Protein AF-A0A1R0L7Q3-F1 (afdb_monomer_lite)

Sequence (176 aa):
MPAVWLEQTRPGGQILTTIGGWLNASELVRLTVHDDGTASGPVLGGHVSFMLARPHQAPPLGLLPDLSRGTEREAIIDADVLDDWPTRFVAQFAVPSARRLKLRHDQHHEDLLIDVDSGSFAALHEEDGHWIVRQDGPDLLWDAVEEHLGRWHTAGTPAVEQATIHATPEGQSIHW

Secondary structure (DSSP, 8-state):
--HHHHHTS-TT-EEEEEEE-TT--EEEEEEEE-TTS-EEEEEEES----PPPGGGPPPP--SPP-TT-SEEEE-SS-GGGGGSHHHHHHHTTTSTTEEEEEEEETTEEEEEEEETTT--EEEEEEETTEEEEEEESSS-HHHHHHHHHHHHHHTT---GGG-EEEE-SS-EEEE-

Radius of gyration: 17.12 Å; chains: 1; bounding box: 44×27×47 Å

pLDDT: mean 93.49, std 5.95, range [68.44, 98.69]

Structure (mmCIF, N/CA/C/O backbone):
data_AF-A0A1R0L7Q3-F1
#
_entry.id   AF-A0A1R0L7Q3-F1
#
loop_
_atom_site.group_PDB
_atom_site.id
_atom_site.type_symbol
_atom_site.label_atom_id
_atom_site.label_alt_id
_atom_site.label_comp_id
_atom_site.label_asym_id
_atom_site.label_entity_id
_atom_site.label_seq_id
_atom_site.pdbx_PDB_ins_code
_atom_site.Cartn_x
_atom_site.Cartn_y
_atom_site.Cartn_z
_atom_site.occupancy
_atom_site.B_iso_or_equiv
_atom_site.auth_seq_id
_atom_site.auth_comp_id
_atom_site.auth_asym_id
_atom_site.auth_atom_id
_atom_site.pdbx_PDB_model_num
ATOM 1 N N . MET A 1 1 ? -10.373 1.884 4.359 1.00 85.38 1 MET A N 1
ATOM 2 C CA . MET A 1 1 ? -11.605 1.621 5.149 1.00 85.38 1 MET A CA 1
ATOM 3 C C . MET A 1 1 ? -12.645 2.688 4.812 1.00 85.38 1 MET A C 1
ATOM 5 O O . MET A 1 1 ? -12.226 3.815 4.585 1.00 85.38 1 MET A O 1
ATOM 9 N N . PRO A 1 2 ? -13.957 2.384 4.758 1.00 88.06 2 PRO A N 1
ATOM 10 C CA . PRO A 1 2 ? -14.986 3.393 4.489 1.00 88.06 2 PRO A CA 1
ATOM 11 C C . PRO A 1 2 ? -15.064 4.454 5.589 1.00 88.06 2 PRO A C 1
ATOM 13 O O . PRO A 1 2 ? -15.177 4.097 6.762 1.00 88.06 2 PRO A O 1
ATOM 16 N N . ALA A 1 3 ? -15.115 5.736 5.216 1.00 91.69 3 ALA A N 1
ATOM 17 C CA . ALA A 1 3 ? -15.314 6.839 6.162 1.00 91.69 3 ALA A CA 1
ATOM 18 C C . ALA A 1 3 ? -16.607 6.678 6.985 1.00 91.69 3 ALA A C 1
ATOM 20 O O . ALA A 1 3 ? -16.620 6.920 8.188 1.00 91.69 3 ALA A O 1
ATOM 21 N N . VAL A 1 4 ? -17.667 6.135 6.374 1.00 94.00 4 VAL A N 1
ATOM 22 C CA . VAL A 1 4 ? -18.952 5.873 7.046 1.00 94.00 4 VAL A CA 1
ATOM 23 C C . VAL A 1 4 ? -18.841 4.939 8.255 1.00 94.00 4 VAL A C 1
ATOM 25 O O . VAL A 1 4 ? -19.693 4.991 9.136 1.00 94.00 4 VAL A O 1
ATOM 28 N N . TRP A 1 5 ? -17.813 4.085 8.339 1.00 94.75 5 TRP A N 1
ATOM 29 C CA . TRP A 1 5 ? -17.605 3.258 9.533 1.00 94.75 5 TRP A CA 1
ATOM 30 C C . TRP A 1 5 ? -17.132 4.089 10.727 1.00 94.75 5 TRP A C 1
ATOM 32 O O . TRP A 1 5 ? -17.509 3.771 11.854 1.00 94.75 5 TRP A O 1
ATOM 42 N N . LEU A 1 6 ? -16.356 5.154 10.487 1.00 96.38 6 LEU A N 1
ATOM 43 C CA . LEU A 1 6 ? -15.959 6.116 11.518 1.00 96.38 6 LEU A CA 1
ATOM 44 C C . LEU A 1 6 ? -17.190 6.886 12.007 1.00 96.38 6 LEU A C 1
ATOM 46 O O . LEU A 1 6 ? -17.462 6.909 13.200 1.00 96.38 6 LEU A O 1
ATOM 50 N N . GLU A 1 7 ? -17.999 7.412 11.084 1.00 95.12 7 GLU A N 1
ATOM 51 C CA . GLU A 1 7 ? -19.215 8.182 11.399 1.00 95.12 7 GLU A CA 1
ATOM 52 C C . GLU A 1 7 ? -20.271 7.372 12.170 1.00 95.12 7 GLU A C 1
ATOM 54 O O . GLU A 1 7 ? -20.989 7.903 13.018 1.00 95.12 7 GLU A O 1
ATOM 59 N N . GLN A 1 8 ? -20.394 6.078 11.866 1.00 96.56 8 GLN A N 1
ATOM 60 C CA . GLN A 1 8 ? -21.395 5.194 12.472 1.00 96.56 8 GLN A CA 1
ATOM 61 C C . GLN A 1 8 ? -20.930 4.549 13.782 1.00 96.56 8 GLN A C 1
ATOM 63 O O . GLN A 1 8 ? -21.722 3.876 14.450 1.00 96.56 8 GLN A O 1
ATOM 68 N N . THR A 1 9 ? -19.672 4.750 14.172 1.00 98.00 9 THR A N 1
ATOM 69 C CA . THR A 1 9 ? -19.101 4.183 15.393 1.00 98.00 9 THR A CA 1
ATOM 70 C C . THR A 1 9 ? -18.912 5.288 16.422 1.00 98.00 9 THR A C 1
ATOM 72 O O . THR A 1 9 ? -18.328 6.328 16.151 1.00 98.00 9 THR A O 1
ATOM 75 N N . ARG A 1 10 ? -19.413 5.073 17.641 1.00 97.81 10 ARG A N 1
ATOM 76 C CA . ARG A 1 10 ? -19.216 6.038 18.732 1.00 97.81 10 ARG A CA 1
ATOM 77 C C . ARG A 1 10 ? -17.727 6.135 19.091 1.00 97.81 10 ARG A C 1
ATOM 79 O O . ARG A 1 10 ? -17.057 5.099 19.043 1.00 97.81 10 ARG A O 1
ATOM 86 N N . PRO A 1 11 ? -17.240 7.298 19.555 1.00 98.19 11 PRO A N 1
ATOM 87 C CA . PRO A 1 11 ? -15.913 7.397 20.152 1.00 98.19 11 PRO A CA 1
ATOM 88 C C . PRO A 1 11 ? -15.690 6.343 21.249 1.00 98.19 11 PRO A C 1
ATOM 90 O O . PRO A 1 11 ? -16.609 5.995 21.999 1.00 98.19 11 PRO A O 1
ATOM 93 N N . GLY A 1 12 ? -14.486 5.775 21.290 1.00 98.19 12 GLY A N 1
ATOM 94 C CA . GLY A 1 12 ? -14.117 4.605 22.094 1.00 98.19 12 GLY A CA 1
ATOM 95 C C . GLY A 1 12 ? -14.594 3.258 21.529 1.00 98.19 12 GLY A C 1
ATOM 96 O O . GLY A 1 12 ? -14.205 2.205 22.039 1.00 98.19 12 GLY A O 1
ATOM 97 N N . GLY A 1 13 ? -15.424 3.259 20.482 1.00 98.25 13 GLY A N 1
ATOM 98 C CA . GLY A 1 13 ? -15.848 2.057 19.771 1.00 98.25 13 GLY A CA 1
ATOM 99 C C . GLY A 1 13 ? -14.704 1.416 18.985 1.00 98.25 13 GLY A C 1
ATOM 100 O O . GLY A 1 13 ? -13.741 2.080 18.604 1.00 98.25 13 GLY A O 1
ATOM 101 N N . GLN A 1 14 ? -14.813 0.109 18.743 1.00 98.19 14 GLN A N 1
ATOM 102 C CA . GLN A 1 14 ? -13.785 -0.669 18.055 1.00 98.19 14 GLN A CA 1
ATOM 103 C C . GLN A 1 14 ? -14.246 -1.120 16.672 1.00 98.19 14 GLN A C 1
ATOM 105 O O . GLN A 1 14 ? -15.360 -1.617 16.513 1.00 98.19 14 GLN A O 1
ATOM 110 N N . ILE A 1 15 ? -13.345 -1.020 15.698 1.00 97.50 15 ILE A N 1
ATOM 111 C CA . ILE A 1 15 ? -13.505 -1.565 14.351 1.00 97.50 15 ILE A CA 1
ATOM 112 C C . ILE A 1 15 ? -12.432 -2.636 14.154 1.00 97.50 15 ILE A C 1
ATOM 114 O O . ILE A 1 15 ? -11.238 -2.343 14.194 1.00 97.50 15 ILE A O 1
ATOM 118 N N . LEU A 1 16 ? -12.856 -3.882 13.942 1.00 95.62 16 LEU A N 1
ATOM 119 C CA . LEU A 1 16 ? -11.982 -4.995 13.574 1.00 95.62 16 LEU A CA 1
ATOM 120 C C . LEU A 1 16 ? -12.187 -5.300 12.090 1.00 95.62 16 LEU A C 1
ATOM 122 O O . LEU A 1 16 ? -13.277 -5.701 11.686 1.00 95.62 16 LEU A O 1
ATOM 126 N N . THR A 1 17 ? -11.156 -5.092 11.279 1.00 93.56 17 THR A N 1
ATOM 127 C CA . THR A 1 17 ? -11.233 -5.263 9.822 1.00 93.56 17 THR A CA 1
ATOM 128 C C . THR A 1 17 ? -9.877 -5.623 9.245 1.00 93.56 17 THR A C 1
ATOM 130 O O . THR A 1 17 ? -8.853 -5.402 9.881 1.00 93.56 17 THR A O 1
ATOM 133 N N . THR A 1 18 ? -9.846 -6.136 8.020 1.00 91.94 18 THR A N 1
ATOM 134 C CA . THR A 1 18 ? -8.620 -6.148 7.223 1.00 91.94 18 THR A CA 1
ATOM 135 C C . THR A 1 18 ? -8.399 -4.789 6.568 1.00 91.94 18 THR A C 1
ATOM 137 O O . THR A 1 18 ? -9.354 -4.181 6.070 1.00 91.94 18 THR A O 1
ATOM 140 N N . ILE A 1 19 ? -7.149 -4.336 6.525 1.00 90.94 19 ILE A N 1
ATOM 141 C CA . ILE A 1 19 ? -6.699 -3.236 5.666 1.00 90.94 19 ILE A CA 1
ATOM 142 C C . ILE A 1 19 ? -5.776 -3.816 4.606 1.00 90.94 19 ILE A C 1
ATOM 144 O O . ILE A 1 19 ? -4.955 -4.677 4.899 1.00 90.94 19 ILE A O 1
ATOM 148 N N . GLY A 1 20 ? -5.947 -3.355 3.374 1.00 89.44 20 GLY A N 1
ATOM 149 C CA . GLY A 1 20 ? -5.181 -3.769 2.211 1.00 89.44 20 GLY A CA 1
ATOM 150 C C . GLY A 1 20 ? -5.311 -2.731 1.101 1.00 89.44 20 GLY A C 1
ATOM 151 O O . GLY A 1 20 ? -6.242 -1.922 1.125 1.00 89.44 20 GLY A O 1
ATOM 152 N N . GLY A 1 21 ? -4.397 -2.775 0.139 1.00 89.12 21 GLY A N 1
ATOM 153 C CA . GLY A 1 21 ? -4.443 -1.998 -1.096 1.00 89.12 21 GLY A CA 1
ATOM 154 C C . GLY A 1 21 ? -4.531 -2.906 -2.319 1.00 89.12 21 GLY A C 1
ATOM 155 O O . GLY A 1 21 ? -4.626 -4.134 -2.213 1.00 89.12 21 GLY A O 1
ATOM 156 N N . TRP A 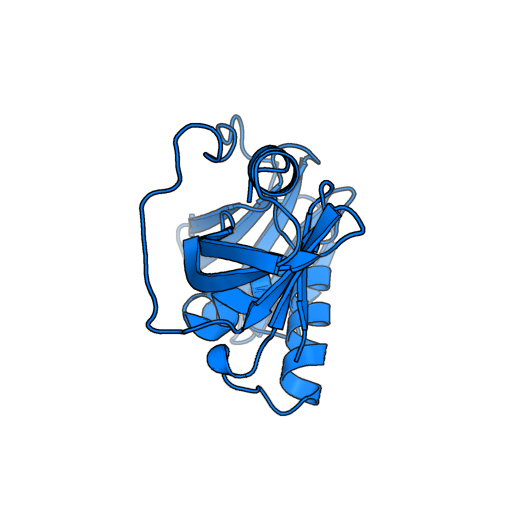1 22 ? -4.466 -2.317 -3.511 1.00 93.62 22 TRP A N 1
ATOM 157 C CA . TRP A 1 22 ? -4.554 -3.078 -4.762 1.00 93.62 22 TRP A CA 1
ATOM 158 C C . TRP A 1 22 ? -3.241 -3.758 -5.184 1.00 93.62 22 TRP A C 1
ATOM 160 O O . TRP A 1 22 ? -3.203 -4.440 -6.211 1.00 93.62 22 TRP A O 1
ATOM 170 N N . LEU A 1 23 ? -2.202 -3.679 -4.342 1.00 94.44 23 LEU A N 1
ATOM 171 C CA . LEU A 1 23 ? -1.060 -4.597 -4.385 1.00 94.44 23 LEU A CA 1
ATOM 172 C C . LEU A 1 23 ? -1.405 -5.986 -3.804 1.00 94.44 23 LEU A C 1
ATOM 174 O O . LEU A 1 23 ? -0.635 -6.926 -3.969 1.00 94.44 23 LEU A O 1
ATOM 178 N N . ASN A 1 24 ? -2.581 -6.160 -3.187 1.00 90.75 24 ASN A N 1
ATOM 179 C CA . ASN A 1 24 ? -3.078 -7.433 -2.644 1.00 90.75 24 ASN A CA 1
ATOM 180 C C . ASN A 1 24 ? -2.223 -8.007 -1.498 1.00 90.75 24 ASN A C 1
ATOM 182 O O . ASN A 1 24 ? -2.012 -9.219 -1.403 1.00 90.75 24 ASN A O 1
ATOM 186 N N . ALA A 1 25 ? -1.735 -7.139 -0.613 1.00 92.38 25 ALA A N 1
ATOM 187 C CA . ALA A 1 25 ? -1.305 -7.525 0.726 1.00 92.38 25 ALA A CA 1
ATOM 188 C C . ALA A 1 25 ? -2.273 -6.927 1.751 1.00 92.38 25 ALA A C 1
ATOM 190 O O . ALA A 1 25 ? -2.703 -5.778 1.633 1.00 92.38 25 ALA A O 1
ATOM 191 N N . SER A 1 26 ? -2.654 -7.711 2.752 1.00 92.94 26 SER A N 1
ATOM 192 C CA . SER A 1 26 ? -3.570 -7.240 3.785 1.00 92.94 26 SER A CA 1
ATOM 193 C C . SER A 1 26 ? -3.238 -7.816 5.143 1.00 92.94 26 SER A C 1
ATOM 195 O O . SER A 1 26 ? -2.771 -8.947 5.252 1.00 92.94 26 SER A O 1
ATOM 197 N N . GLU A 1 27 ? -3.546 -7.039 6.172 1.00 94.50 27 GLU A N 1
ATOM 198 C CA . GLU A 1 27 ? -3.410 -7.449 7.563 1.00 94.50 27 GLU A CA 1
ATOM 199 C C . GLU A 1 27 ? -4.682 -7.121 8.343 1.00 94.50 27 GLU A C 1
ATOM 201 O O . GLU A 1 27 ? -5.434 -6.197 8.003 1.00 94.50 27 GLU A O 1
ATOM 206 N N . LEU A 1 28 ? -4.934 -7.895 9.400 1.00 95.25 28 LEU A N 1
ATOM 207 C CA . LEU A 1 28 ? -6.025 -7.639 10.332 1.00 95.25 28 LEU A CA 1
ATOM 208 C C . LEU A 1 28 ? -5.637 -6.490 11.267 1.00 95.25 28 LEU A C 1
ATOM 210 O O . LEU A 1 28 ? -4.545 -6.482 11.826 1.00 95.25 28 LEU A O 1
ATOM 214 N N . VAL A 1 29 ? -6.538 -5.535 11.476 1.00 95.88 29 VAL A N 1
ATOM 215 C CA . VAL A 1 29 ? -6.316 -4.371 12.341 1.00 95.88 29 VAL A CA 1
ATOM 216 C C . VAL A 1 29 ? -7.474 -4.200 13.308 1.00 95.88 29 VAL A C 1
ATOM 218 O O . VAL A 1 29 ? -8.630 -4.466 12.967 1.00 95.88 29 VAL A O 1
ATOM 221 N N . ARG A 1 30 ? -7.173 -3.707 14.510 1.00 97.12 30 ARG A N 1
ATOM 222 C CA . ARG A 1 30 ? -8.188 -3.290 15.483 1.00 97.12 30 ARG A CA 1
ATOM 223 C C . ARG A 1 30 ? -8.031 -1.808 15.763 1.00 97.12 30 ARG A C 1
ATOM 225 O O . ARG A 1 30 ? -7.126 -1.417 16.492 1.00 97.12 30 ARG A O 1
ATOM 232 N N . LEU A 1 31 ? -8.938 -1.010 15.220 1.00 98.19 31 LEU A N 1
ATOM 233 C CA . LEU A 1 31 ? -8.939 0.439 15.371 1.00 98.19 31 LEU A CA 1
ATOM 234 C C . LEU A 1 31 ? -9.892 0.852 16.490 1.00 98.19 31 LEU A C 1
ATOM 236 O O . LEU A 1 31 ? -10.972 0.278 16.627 1.00 98.19 31 LEU A O 1
ATOM 240 N N . THR A 1 32 ? -9.497 1.853 17.267 1.00 98.62 32 THR A N 1
ATOM 241 C CA . THR A 1 32 ? -10.368 2.546 18.222 1.00 98.62 32 THR A CA 1
ATOM 242 C C . THR A 1 32 ? -10.737 3.895 17.630 1.00 98.62 32 THR A C 1
ATOM 244 O O . THR A 1 32 ? -9.845 4.618 17.192 1.00 98.62 32 THR A O 1
ATOM 247 N N . VAL A 1 33 ? -12.031 4.206 17.585 1.00 98.62 33 VAL A N 1
ATOM 248 C CA . VAL A 1 33 ? -12.541 5.479 17.060 1.00 98.62 33 VAL A CA 1
ATOM 249 C C . VAL A 1 33 ? -12.361 6.576 18.102 1.00 98.62 33 VAL A C 1
ATOM 251 O O . VAL A 1 33 ? -12.686 6.378 19.274 1.00 98.62 33 VAL A O 1
ATOM 254 N N . HIS A 1 34 ? -11.848 7.721 17.672 1.00 98.06 34 HIS A N 1
ATOM 255 C CA . HIS A 1 34 ? -11.549 8.883 18.503 1.00 98.06 34 HIS A CA 1
ATOM 256 C C . HIS A 1 34 ? -12.664 9.930 18.411 1.00 98.06 34 HIS A C 1
ATOM 258 O O . HIS A 1 34 ? -13.510 9.891 17.517 1.00 98.06 34 HIS A O 1
ATOM 264 N N . ASP A 1 35 ? -12.677 10.881 19.347 1.00 97.44 35 ASP A N 1
ATOM 265 C CA . ASP A 1 35 ? -13.687 11.950 19.400 1.00 97.44 35 ASP A CA 1
ATOM 266 C C . ASP A 1 35 ? -13.618 12.923 18.208 1.00 97.44 35 ASP A C 1
ATOM 268 O O . ASP A 1 35 ? -14.591 13.619 17.920 1.00 97.44 35 ASP A O 1
ATOM 272 N N . ASP A 1 36 ? -12.484 12.975 17.505 1.00 96.12 36 ASP A N 1
ATOM 273 C CA . ASP A 1 36 ? -12.243 13.845 16.347 1.00 96.12 36 ASP A CA 1
ATOM 274 C C . ASP A 1 36 ? -12.678 13.226 15.005 1.00 96.12 36 ASP A C 1
ATOM 276 O O . ASP A 1 36 ? -12.465 13.821 13.949 1.00 96.12 36 ASP A O 1
ATOM 280 N N . GLY A 1 37 ? -13.302 12.044 15.035 1.00 95.00 37 GLY A N 1
ATOM 281 C CA . GLY A 1 37 ? -13.751 11.333 13.838 1.00 95.00 37 GLY A CA 1
ATOM 282 C C . GLY A 1 37 ? -12.655 10.529 13.134 1.00 95.00 37 GLY A C 1
ATOM 283 O O . GLY A 1 37 ? -12.902 10.004 12.049 1.00 95.00 37 GLY A O 1
ATOM 284 N N . THR A 1 38 ? -11.468 10.398 13.731 1.00 97.81 38 THR A N 1
ATOM 285 C CA . THR A 1 38 ? -10.409 9.493 13.262 1.00 97.81 38 THR A CA 1
ATOM 286 C C . THR A 1 38 ? -10.452 8.157 14.005 1.00 97.81 38 THR A C 1
ATOM 288 O O . THR A 1 38 ? -11.231 7.956 14.939 1.00 97.81 38 THR A O 1
ATOM 291 N N . ALA A 1 39 ? -9.624 7.200 13.595 1.00 98.31 39 ALA A N 1
ATOM 292 C CA . ALA A 1 39 ? -9.393 5.986 14.364 1.00 98.31 39 ALA A CA 1
ATOM 293 C C . ALA A 1 39 ? -7.940 5.540 14.266 1.00 98.31 39 ALA A C 1
ATOM 295 O O . ALA A 1 39 ? -7.298 5.702 13.230 1.00 98.31 39 ALA A O 1
ATOM 296 N N . SER A 1 40 ? -7.424 4.911 15.316 1.00 98.31 40 SER A N 1
ATOM 297 C CA . SER A 1 40 ? -6.101 4.292 15.255 1.00 98.31 40 SER A CA 1
ATOM 298 C C . SER A 1 40 ? -6.000 3.022 16.081 1.00 98.31 40 SER A C 1
ATOM 300 O O . SER A 1 40 ? -6.816 2.760 16.970 1.00 98.31 40 SER A O 1
ATOM 302 N N . GLY A 1 41 ? -5.013 2.195 15.761 1.00 98.00 41 GLY A N 1
ATOM 303 C CA . GLY A 1 41 ? -4.737 0.992 16.528 1.00 98.00 41 GLY A CA 1
ATOM 304 C C . GLY A 1 41 ? -3.745 0.051 15.857 1.00 98.00 41 GLY A C 1
ATOM 305 O O . GLY A 1 41 ? -3.277 0.320 14.749 1.00 98.00 41 GLY A O 1
ATOM 306 N N . PRO A 1 42 ? -3.397 -1.045 16.545 1.00 97.06 42 PRO A N 1
ATOM 307 C CA . PRO A 1 42 ? -2.343 -1.937 16.101 1.00 97.06 42 PRO A CA 1
ATOM 308 C C . PRO A 1 42 ? -2.777 -2.791 14.912 1.00 97.06 42 PRO A C 1
ATOM 310 O O . PRO A 1 42 ? -3.946 -3.191 14.783 1.00 97.06 42 PRO A O 1
ATOM 313 N N . VAL A 1 43 ? -1.786 -3.144 14.103 1.00 96.50 43 VAL A N 1
ATOM 314 C CA . VAL A 1 43 ? -1.851 -4.305 13.220 1.00 96.50 43 VAL A CA 1
ATOM 315 C C . VAL A 1 43 ? -1.760 -5.567 14.083 1.00 96.50 43 VAL A C 1
ATOM 317 O O . VAL A 1 43 ? -0.917 -5.678 14.967 1.00 96.50 43 VAL A O 1
ATOM 320 N N . LEU A 1 44 ? -2.666 -6.515 13.864 1.00 94.75 44 LEU A N 1
ATOM 321 C CA . LEU A 1 44 ? -2.725 -7.776 14.610 1.00 94.75 44 LEU A CA 1
ATOM 322 C C . LEU A 1 44 ? -1.930 -8.904 13.935 1.00 94.75 44 LEU A C 1
ATOM 324 O O . LEU A 1 44 ? -1.716 -9.940 14.561 1.00 94.75 44 LEU A O 1
ATOM 328 N N . GLY A 1 45 ? -1.519 -8.701 12.682 1.00 85.12 45 GLY A N 1
ATOM 329 C CA . GLY A 1 45 ? -0.753 -9.655 11.887 1.00 85.12 45 GLY A CA 1
ATOM 330 C C . GLY A 1 45 ? -1.574 -10.845 11.392 1.00 85.12 45 GLY A C 1
ATOM 331 O O . GLY A 1 45 ? -2.812 -10.835 11.375 1.00 85.12 45 GLY A O 1
ATOM 332 N N . GLY A 1 46 ? -0.850 -11.901 11.018 1.00 79.19 46 GLY A N 1
ATOM 333 C CA . GLY A 1 46 ? -1.411 -13.181 10.589 1.00 79.19 46 GLY A CA 1
ATOM 334 C C . GLY A 1 46 ? -1.583 -13.344 9.079 1.00 79.19 46 GLY A C 1
ATOM 335 O O . GLY A 1 46 ? -2.147 -14.359 8.669 1.00 79.19 46 GLY A O 1
ATOM 336 N N . HIS A 1 47 ? -1.123 -12.384 8.264 1.00 81.19 47 HIS A N 1
ATOM 337 C CA . HIS A 1 47 ? -1.201 -12.433 6.796 1.00 81.19 47 HIS A CA 1
ATOM 338 C C . HIS A 1 47 ? -2.625 -12.713 6.311 1.00 81.19 47 HIS A C 1
ATOM 340 O O . HIS A 1 47 ? -2.886 -13.514 5.408 1.00 81.19 47 HIS A O 1
ATOM 346 N N . VAL A 1 48 ? -3.579 -12.090 7.002 1.00 78.75 48 VAL A N 1
ATOM 347 C CA . VAL A 1 48 ? -4.995 -12.379 6.830 1.00 78.75 48 VAL A CA 1
ATOM 348 C C . VAL A 1 48 ? -5.457 -11.764 5.517 1.00 78.75 48 VAL A C 1
ATOM 350 O O . VAL A 1 48 ? -5.589 -10.546 5.386 1.00 78.75 48 VAL A O 1
ATOM 353 N N . SER A 1 49 ? -5.747 -12.628 4.547 1.00 71.19 49 SER A N 1
ATOM 354 C CA . SER A 1 49 ? -6.319 -12.240 3.263 1.00 71.19 49 SER A CA 1
ATOM 355 C C . SER A 1 49 ? -7.826 -12.469 3.247 1.00 71.19 49 SER A C 1
ATOM 357 O O . SER A 1 49 ? -8.304 -13.582 3.465 1.00 71.19 49 SER A O 1
ATOM 359 N N . PHE A 1 50 ? -8.578 -11.411 2.952 1.00 75.50 50 PHE A N 1
ATOM 360 C CA . PHE A 1 50 ? -9.988 -11.493 2.583 1.00 75.50 50 PHE A CA 1
ATOM 361 C C . PHE A 1 50 ? -10.188 -10.855 1.213 1.00 75.50 50 PHE A C 1
ATOM 363 O O . PHE A 1 50 ? -9.488 -9.917 0.836 1.00 75.50 50 PHE A O 1
ATOM 370 N N . MET A 1 51 ? -11.179 -11.349 0.470 1.00 81.88 51 MET A N 1
ATOM 371 C CA . MET A 1 51 ? -11.591 -10.703 -0.773 1.00 81.88 51 MET A CA 1
ATOM 372 C C . MET A 1 51 ? -11.989 -9.251 -0.496 1.00 81.88 51 MET A C 1
ATOM 374 O O . MET A 1 51 ? -12.762 -8.988 0.430 1.00 81.88 51 MET A O 1
ATOM 378 N N . LEU A 1 52 ? -11.510 -8.319 -1.326 1.00 82.81 52 LEU A N 1
ATOM 379 C CA . LEU A 1 52 ? -11.939 -6.926 -1.252 1.00 82.81 52 LEU A CA 1
ATOM 380 C C . LEU A 1 52 ? -13.463 -6.845 -1.388 1.00 82.81 52 LEU A C 1
ATOM 382 O O . LEU A 1 52 ? -14.065 -7.465 -2.272 1.00 82.81 52 LEU A O 1
ATOM 386 N N . ALA A 1 53 ? -14.092 -6.058 -0.515 1.00 81.62 53 ALA A N 1
ATOM 387 C CA . ALA A 1 53 ? -15.507 -5.749 -0.643 1.00 81.62 53 ALA A CA 1
ATOM 388 C C . ALA A 1 53 ? -15.768 -5.123 -2.022 1.00 81.62 53 ALA A C 1
ATOM 390 O O . ALA A 1 53 ? -14.966 -4.325 -2.499 1.00 81.62 53 ALA A O 1
ATOM 391 N N . ARG A 1 54 ? -16.903 -5.455 -2.652 1.00 85.00 54 ARG A N 1
ATOM 392 C CA . ARG A 1 54 ? -17.257 -4.958 -3.998 1.00 85.00 54 ARG A CA 1
ATOM 393 C C . ARG A 1 54 ? -17.074 -3.439 -4.173 1.00 85.00 54 ARG A C 1
ATOM 395 O O . ARG A 1 54 ? -16.501 -3.061 -5.186 1.00 85.00 54 ARG A O 1
ATOM 402 N N . PRO A 1 55 ? -17.470 -2.575 -3.214 1.00 85.12 55 PRO A N 1
ATOM 403 C CA . PRO A 1 55 ? -17.262 -1.132 -3.346 1.00 85.12 55 PRO A CA 1
ATOM 404 C C . PRO A 1 55 ? -15.791 -0.683 -3.310 1.00 85.12 55 PRO A C 1
ATOM 406 O O . PRO A 1 55 ? -15.519 0.469 -3.608 1.00 85.12 55 PRO A O 1
ATOM 409 N N . HIS A 1 56 ? -14.855 -1.546 -2.898 1.00 84.44 56 HIS A N 1
ATOM 410 C CA . HIS A 1 56 ? -13.423 -1.235 -2.761 1.00 84.44 56 HIS A CA 1
ATOM 411 C C . HIS A 1 56 ? -12.578 -1.909 -3.852 1.00 84.44 56 HIS A C 1
ATOM 413 O O . HIS A 1 56 ? -11.347 -1.936 -3.762 1.00 84.44 56 HIS A O 1
ATOM 419 N N . GLN A 1 57 ? -13.226 -2.525 -4.844 1.00 88.00 57 GLN A N 1
ATOM 420 C CA . GLN A 1 57 ? -12.522 -3.084 -5.987 1.00 88.00 57 GLN A CA 1
ATOM 421 C C . GLN A 1 57 ? -11.867 -1.964 -6.788 1.00 88.00 57 GLN A C 1
ATOM 423 O O . GLN A 1 57 ? -12.453 -0.900 -6.975 1.00 88.00 57 GLN A O 1
ATOM 428 N N . ALA A 1 58 ? -10.660 -2.240 -7.271 1.00 89.44 58 ALA A N 1
ATOM 429 C CA . ALA A 1 58 ? -9.959 -1.333 -8.158 1.00 89.44 58 ALA A CA 1
ATOM 430 C C . ALA A 1 58 ? -10.772 -1.072 -9.434 1.00 89.44 58 ALA A C 1
ATOM 432 O O . ALA A 1 58 ? -11.450 -1.994 -9.916 1.00 89.44 58 ALA A O 1
ATOM 433 N N . PRO A 1 59 ? -10.669 0.131 -10.025 1.00 89.81 59 PRO A N 1
ATOM 434 C CA . PRO A 1 59 ? -11.248 0.383 -11.331 1.00 89.81 59 PRO A CA 1
ATOM 435 C C . PRO A 1 59 ? -10.687 -0.611 -12.372 1.00 89.81 59 PRO A C 1
ATOM 437 O O . PRO A 1 59 ? -9.568 -1.136 -12.227 1.00 89.81 59 PRO A O 1
ATOM 440 N N . PRO A 1 60 ? -11.459 -0.929 -13.428 1.00 90.38 60 PRO A N 1
ATOM 441 C CA . PRO A 1 60 ? -10.950 -1.700 -14.557 1.00 90.38 60 PRO A CA 1
ATOM 442 C C . PRO A 1 60 ? -9.707 -1.024 -15.152 1.00 90.38 60 PRO A C 1
ATOM 444 O O . PRO A 1 60 ? -9.704 0.186 -15.323 1.00 90.38 60 PRO A O 1
ATOM 447 N N . LEU A 1 61 ? -8.682 -1.803 -15.516 1.00 88.50 61 LEU A N 1
ATOM 448 C CA . LEU A 1 61 ? -7.412 -1.270 -16.044 1.00 88.50 61 LEU A CA 1
ATOM 449 C C . LEU A 1 61 ? -7.564 -0.466 -17.343 1.00 88.50 61 LEU A C 1
ATOM 451 O O . LEU A 1 61 ? -6.714 0.358 -17.647 1.00 88.50 61 LEU A O 1
ATOM 455 N N . GLY A 1 62 ? -8.614 -0.724 -18.128 1.00 87.38 62 GLY A N 1
ATOM 456 C CA . GLY A 1 62 ? -8.776 -0.104 -19.440 1.00 87.38 62 GLY A CA 1
ATOM 457 C C . GLY A 1 62 ? -7.647 -0.485 -20.405 1.00 87.38 62 GLY A C 1
ATOM 458 O O . GLY A 1 62 ? -7.249 -1.650 -20.474 1.00 87.38 62 GLY A O 1
ATOM 459 N N . LEU A 1 63 ? -7.173 0.496 -21.177 1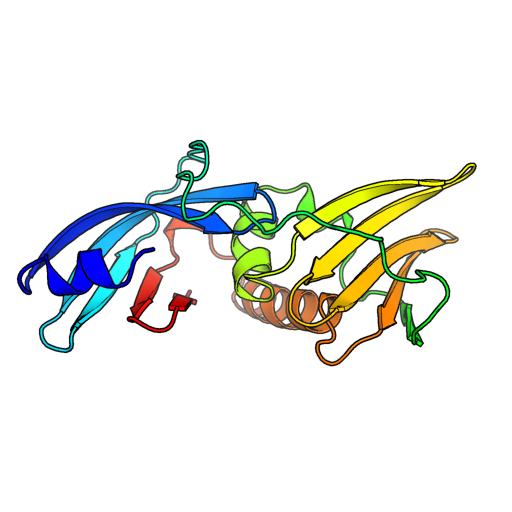.00 86.88 63 LEU A N 1
ATOM 460 C CA . LEU A 1 63 ? -5.998 0.360 -22.036 1.00 86.88 63 LEU A CA 1
ATOM 461 C C . LEU A 1 63 ? -4.744 0.636 -21.201 1.00 86.88 63 LEU A C 1
ATOM 463 O O . LEU A 1 63 ? -4.678 1.663 -20.530 1.00 86.88 63 LEU A O 1
ATOM 467 N N . LEU A 1 64 ? -3.758 -0.260 -21.263 1.00 86.69 64 LEU A N 1
ATOM 468 C CA . LEU A 1 64 ? -2.474 -0.032 -20.603 1.00 86.69 64 LEU A CA 1
ATOM 469 C C . LEU A 1 64 ? -1.775 1.201 -21.205 1.00 86.69 64 LEU A C 1
ATOM 471 O O . LEU A 1 64 ? -1.885 1.416 -22.418 1.00 86.69 64 LEU A O 1
ATOM 475 N N . PRO A 1 65 ? -1.058 1.998 -20.391 1.00 86.62 65 PRO A N 1
ATOM 476 C CA . PRO A 1 65 ? -0.251 3.093 -20.910 1.00 86.62 65 PRO A CA 1
ATOM 477 C C . PRO A 1 65 ? 0.852 2.563 -21.836 1.00 86.62 65 PRO A C 1
ATOM 479 O O . PRO A 1 65 ? 1.201 1.382 -21.816 1.00 86.62 65 PRO A O 1
ATOM 482 N N . ASP A 1 66 ? 1.406 3.448 -22.662 1.00 90.19 66 ASP A N 1
ATOM 483 C CA . ASP A 1 66 ? 2.581 3.130 -23.470 1.00 90.19 66 ASP A CA 1
ATOM 484 C C . ASP A 1 66 ? 3.811 3.010 -22.560 1.00 90.19 66 ASP A C 1
ATOM 486 O O . ASP A 1 66 ? 4.434 4.009 -22.198 1.00 90.19 66 ASP A O 1
ATOM 490 N N . LEU A 1 67 ? 4.144 1.769 -22.198 1.00 89.88 67 LEU A N 1
ATOM 491 C CA . LEU A 1 67 ? 5.232 1.426 -21.278 1.00 89.88 67 LEU A CA 1
ATOM 492 C C . LEU A 1 67 ? 6.630 1.750 -21.828 1.00 89.88 67 LEU A C 1
ATOM 494 O O . LEU A 1 67 ? 7.610 1.609 -21.104 1.00 89.88 67 LEU A O 1
ATOM 498 N N . SER A 1 68 ? 6.746 2.181 -23.090 1.00 89.19 68 SER A N 1
ATOM 499 C CA . SER A 1 68 ? 8.011 2.673 -23.652 1.00 89.19 68 SER A CA 1
ATOM 500 C C . SER A 1 68 ? 8.305 4.133 -23.289 1.00 89.19 68 SER A C 1
ATOM 502 O O . SER A 1 68 ? 9.426 4.607 -23.476 1.00 89.19 68 SER A O 1
ATOM 504 N N . ARG A 1 69 ? 7.309 4.860 -22.766 1.00 92.31 69 ARG A N 1
ATOM 505 C CA . ARG A 1 69 ? 7.447 6.255 -22.337 1.00 92.31 69 ARG A CA 1
ATOM 506 C C . ARG A 1 69 ? 8.050 6.370 -20.943 1.00 92.31 69 ARG A C 1
ATOM 508 O O . ARG A 1 69 ? 8.045 5.427 -20.164 1.00 92.31 69 ARG A O 1
ATOM 515 N N . GLY A 1 70 ? 8.484 7.579 -20.608 1.00 94.75 70 GLY A N 1
ATOM 516 C CA . GLY A 1 70 ? 8.942 7.915 -19.268 1.00 94.75 70 GLY A CA 1
ATOM 517 C C . GLY A 1 70 ? 10.455 7.982 -19.148 1.00 94.75 70 GLY A C 1
ATOM 518 O O . GLY A 1 70 ? 11.183 7.954 -20.141 1.00 94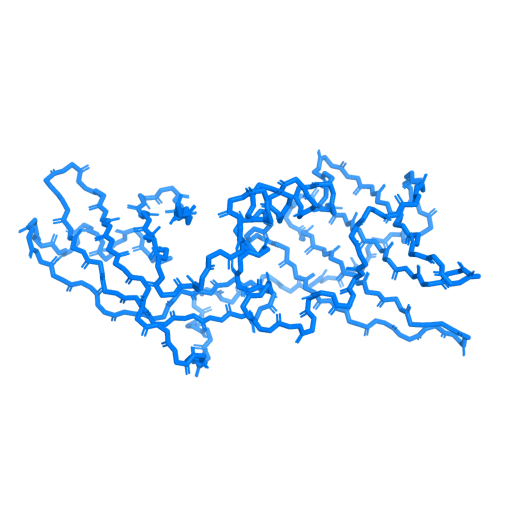.75 70 GLY A O 1
ATOM 519 N N . THR A 1 71 ? 10.911 8.126 -17.910 1.00 96.00 71 THR A N 1
ATOM 520 C CA . THR A 1 71 ? 12.337 8.207 -17.580 1.00 96.00 71 THR A CA 1
ATOM 521 C C . THR A 1 71 ? 12.801 6.885 -17.002 1.00 96.00 71 THR A C 1
ATOM 523 O O . THR A 1 71 ? 12.106 6.302 -16.171 1.00 96.00 71 THR A O 1
ATOM 526 N N . GLU A 1 72 ? 13.981 6.444 -17.430 1.00 96.81 72 GLU A N 1
ATOM 527 C CA . GLU A 1 72 ? 14.651 5.268 -16.887 1.00 96.81 72 GLU A CA 1
ATOM 528 C C . GLU A 1 72 ? 15.713 5.642 -15.869 1.00 96.81 72 GLU A C 1
ATOM 530 O O . GLU A 1 72 ? 16.442 6.626 -16.031 1.00 96.81 72 GLU A O 1
ATOM 535 N N . ARG A 1 73 ? 15.811 4.813 -14.836 1.00 97.56 73 ARG A N 1
ATOM 536 C CA . ARG A 1 73 ? 16.903 4.821 -13.870 1.00 97.56 73 ARG A CA 1
ATOM 537 C C . ARG A 1 73 ? 17.076 3.426 -13.284 1.00 97.56 73 ARG A C 1
ATOM 539 O O . ARG A 1 73 ? 16.148 2.620 -13.296 1.00 97.56 73 ARG A O 1
ATOM 546 N N . GLU A 1 74 ? 18.244 3.181 -12.710 1.00 98.06 74 GLU A N 1
ATOM 547 C CA . GLU A 1 74 ? 18.436 2.036 -11.825 1.00 98.06 74 GLU A CA 1
ATOM 548 C C . GLU A 1 74 ? 17.534 2.191 -10.586 1.00 98.06 74 GLU A C 1
ATOM 550 O O . GLU A 1 74 ? 17.391 3.290 -10.025 1.00 98.06 74 GLU A O 1
ATOM 555 N N . ALA A 1 75 ? 16.875 1.102 -10.204 1.00 98.06 75 ALA A N 1
ATOM 556 C CA . ALA A 1 75 ? 16.109 0.998 -8.977 1.00 98.06 75 ALA A CA 1
ATOM 557 C C . ALA A 1 75 ? 17.064 0.809 -7.791 1.00 98.06 75 ALA A C 1
ATOM 559 O O . ALA A 1 75 ? 18.043 0.075 -7.865 1.00 98.06 75 ALA A O 1
ATOM 560 N N . ILE A 1 76 ? 16.785 1.496 -6.688 1.00 97.69 76 ILE A N 1
ATOM 561 C CA . ILE A 1 76 ? 17.521 1.352 -5.426 1.00 97.69 76 ILE A CA 1
ATOM 562 C C . ILE A 1 76 ? 17.032 0.105 -4.683 1.00 97.69 76 ILE A C 1
ATOM 564 O O . ILE A 1 76 ? 17.792 -0.524 -3.948 1.00 97.69 76 ILE A O 1
ATOM 568 N N . ILE A 1 77 ? 15.745 -0.208 -4.838 1.00 97.31 77 ILE A N 1
ATOM 569 C CA . ILE A 1 77 ? 15.110 -1.395 -4.278 1.00 97.31 77 ILE A CA 1
ATOM 570 C C . ILE A 1 77 ? 14.586 -2.233 -5.438 1.00 97.31 77 ILE A C 1
ATOM 572 O O . ILE A 1 77 ? 13.866 -1.727 -6.298 1.00 97.31 77 ILE A O 1
ATOM 576 N N . ASP A 1 78 ? 14.939 -3.511 -5.425 1.00 95.69 78 ASP A N 1
ATOM 577 C CA . ASP A 1 78 ? 14.537 -4.497 -6.420 1.00 95.69 78 ASP A CA 1
ATOM 578 C C . ASP A 1 78 ? 13.008 -4.704 -6.426 1.00 95.69 78 ASP A C 1
ATOM 580 O O . ASP A 1 78 ? 12.319 -4.514 -5.420 1.00 95.69 78 ASP A O 1
ATOM 584 N N . ALA A 1 79 ? 12.421 -5.089 -7.564 1.00 94.94 79 ALA A N 1
ATOM 585 C CA . ALA A 1 79 ? 10.961 -5.257 -7.631 1.00 94.94 79 ALA A CA 1
ATOM 586 C C . ALA A 1 79 ? 10.460 -6.521 -6.907 1.00 94.94 79 ALA A C 1
ATOM 588 O O . ALA A 1 79 ? 9.281 -6.628 -6.545 1.00 94.94 79 ALA A O 1
ATOM 589 N N . ASP A 1 80 ? 11.353 -7.486 -6.689 1.00 94.56 80 ASP A N 1
ATOM 590 C CA . ASP A 1 80 ? 11.076 -8.752 -6.015 1.00 94.56 80 ASP A CA 1
ATOM 591 C C . ASP A 1 80 ? 10.707 -8.574 -4.535 1.00 94.56 80 ASP A C 1
ATOM 593 O O . ASP A 1 80 ? 10.013 -9.428 -3.980 1.00 94.56 80 ASP A O 1
ATOM 597 N N . VAL A 1 81 ? 11.025 -7.430 -3.914 1.00 95.50 81 VAL A N 1
ATOM 598 C CA . VAL A 1 81 ? 10.581 -7.126 -2.543 1.00 95.50 81 VAL A CA 1
ATOM 599 C C . VAL A 1 81 ? 9.061 -7.130 -2.414 1.00 95.50 81 VAL A C 1
ATOM 601 O O . VAL A 1 81 ? 8.527 -7.394 -1.341 1.00 95.50 81 VAL A O 1
ATOM 604 N N . LEU A 1 82 ? 8.330 -6.873 -3.506 1.00 96.56 82 LEU A N 1
ATOM 605 C CA . LEU A 1 82 ? 6.870 -6.954 -3.511 1.00 96.56 82 LEU A CA 1
ATOM 606 C C . LEU A 1 82 ? 6.352 -8.405 -3.516 1.00 96.56 82 LEU A C 1
ATOM 608 O O . LEU A 1 82 ? 5.144 -8.636 -3.382 1.00 96.56 82 LEU A O 1
ATOM 612 N N . ASP A 1 83 ? 7.208 -9.407 -3.701 1.00 95.06 83 ASP A N 1
ATOM 613 C CA . ASP A 1 83 ? 6.842 -10.814 -3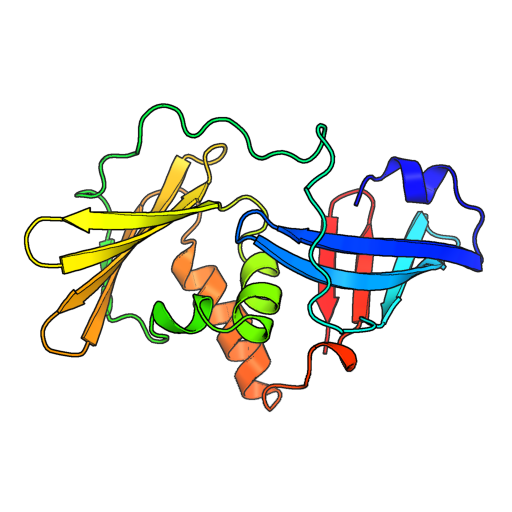.506 1.00 95.06 83 ASP A CA 1
ATOM 614 C C . ASP A 1 83 ? 6.841 -11.208 -2.023 1.00 95.06 83 ASP A C 1
ATOM 616 O O . ASP A 1 83 ? 6.087 -12.109 -1.644 1.00 95.06 83 ASP A O 1
ATOM 620 N N . ASP A 1 84 ? 7.578 -10.479 -1.179 1.00 95.25 84 ASP A N 1
ATOM 621 C CA . ASP A 1 84 ? 7.498 -10.587 0.276 1.00 95.25 84 ASP A CA 1
ATOM 622 C C . ASP A 1 84 ? 6.224 -9.914 0.816 1.00 95.25 84 ASP A C 1
ATOM 624 O O . ASP A 1 84 ? 5.890 -8.772 0.491 1.00 95.25 84 ASP A O 1
ATOM 628 N N . TRP A 1 85 ? 5.472 -10.640 1.646 1.00 94.56 85 TRP A N 1
ATOM 629 C CA . TRP A 1 85 ? 4.148 -10.201 2.088 1.00 94.56 85 TRP A CA 1
ATOM 630 C C . TRP A 1 85 ? 4.189 -8.980 3.023 1.00 94.56 85 TRP A C 1
ATOM 632 O O . TRP A 1 85 ? 3.488 -8.008 2.719 1.00 94.56 85 TRP A O 1
ATOM 642 N N . PRO A 1 86 ? 4.975 -8.971 4.123 1.00 95.06 86 PRO A N 1
ATOM 643 C CA . PRO A 1 86 ? 5.149 -7.785 4.962 1.00 95.06 86 PRO A CA 1
ATOM 644 C C . PRO A 1 86 ? 5.608 -6.562 4.172 1.00 95.06 86 PRO A C 1
ATOM 646 O O . PRO A 1 86 ? 5.003 -5.496 4.290 1.00 95.06 86 PRO A O 1
ATOM 649 N N . THR A 1 87 ? 6.624 -6.724 3.322 1.00 96.69 87 THR A N 1
ATOM 650 C CA . THR A 1 87 ? 7.173 -5.611 2.542 1.00 96.69 87 THR A CA 1
ATOM 651 C C . THR A 1 87 ? 6.138 -5.052 1.574 1.00 96.69 87 THR A C 1
ATOM 653 O O . THR A 1 87 ? 5.934 -3.83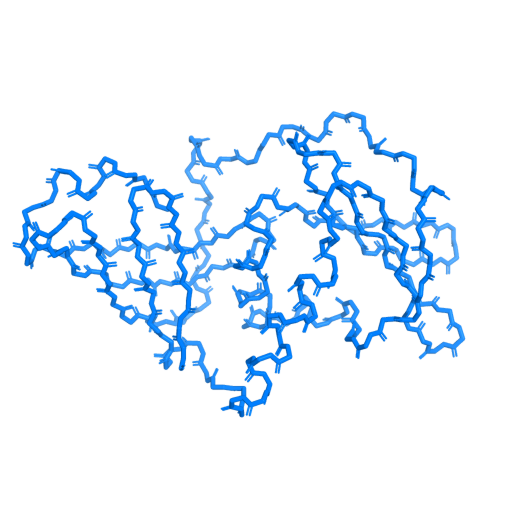9 1.523 1.00 96.69 87 THR A O 1
ATOM 656 N N . ARG A 1 88 ? 5.383 -5.915 0.879 1.00 96.50 88 ARG A N 1
ATOM 657 C CA . ARG A 1 88 ? 4.273 -5.477 0.021 1.00 96.50 88 ARG A CA 1
ATOM 658 C C . ARG A 1 88 ? 3.158 -4.780 0.804 1.00 96.50 88 ARG A C 1
ATOM 660 O O . ARG A 1 88 ? 2.595 -3.804 0.305 1.00 96.50 88 ARG A O 1
ATOM 667 N N . PHE A 1 89 ? 2.828 -5.260 2.008 1.00 95.75 89 PHE A N 1
ATOM 668 C CA . PHE A 1 89 ? 1.831 -4.619 2.872 1.00 95.75 89 PHE A CA 1
ATOM 669 C C . PHE A 1 89 ? 2.250 -3.203 3.268 1.00 95.75 89 PHE A C 1
ATOM 671 O O . PHE A 1 89 ? 1.408 -2.311 3.262 1.00 95.75 89 PHE A O 1
ATOM 678 N N . VAL A 1 90 ? 3.532 -2.981 3.565 1.00 96.88 90 VAL A N 1
ATOM 679 C CA . VAL A 1 90 ? 4.067 -1.643 3.856 1.00 96.88 90 VAL A CA 1
ATOM 680 C C . VAL A 1 90 ? 4.101 -0.786 2.586 1.00 96.88 90 VAL A C 1
ATOM 682 O O . VAL A 1 90 ? 3.564 0.320 2.581 1.00 96.88 90 VAL A O 1
ATOM 685 N N . ALA A 1 91 ? 4.645 -1.308 1.483 1.00 97.69 91 ALA A N 1
ATOM 686 C CA . ALA A 1 91 ? 4.804 -0.585 0.217 1.00 97.69 91 ALA A CA 1
ATOM 687 C C . ALA A 1 91 ? 3.491 0.010 -0.316 1.00 97.69 91 ALA A C 1
ATOM 689 O O . ALA A 1 91 ? 3.477 1.128 -0.826 1.00 97.69 91 ALA A O 1
ATOM 690 N N . GLN A 1 92 ? 2.367 -0.699 -0.170 1.00 95.69 92 GLN A N 1
ATOM 691 C CA . GLN A 1 92 ? 1.086 -0.243 -0.721 1.00 95.69 92 GLN A CA 1
ATOM 692 C C . GLN A 1 92 ? 0.581 1.075 -0.110 1.00 95.69 92 GLN A C 1
ATOM 694 O O . GLN A 1 92 ? -0.238 1.742 -0.731 1.00 95.69 92 GLN A O 1
ATOM 699 N N . PHE A 1 93 ? 1.035 1.461 1.090 1.00 96.50 93 PHE A N 1
ATOM 700 C CA . PHE A 1 93 ? 0.654 2.745 1.691 1.00 96.50 93 PHE A CA 1
ATOM 701 C C . PHE A 1 93 ? 1.295 3.938 0.973 1.00 96.50 93 PHE A C 1
ATOM 703 O O . PHE A 1 93 ? 0.782 5.049 1.083 1.00 96.50 93 PHE A O 1
ATOM 710 N N . ALA A 1 94 ? 2.375 3.717 0.217 1.00 97.25 94 ALA A N 1
ATOM 711 C CA . ALA A 1 94 ? 2.970 4.730 -0.650 1.00 97.25 94 ALA A CA 1
ATOM 712 C C . ALA A 1 94 ? 2.178 4.931 -1.949 1.00 97.25 94 ALA A C 1
ATOM 714 O O . ALA A 1 94 ? 2.199 6.011 -2.528 1.00 97.25 94 ALA A O 1
ATOM 715 N N . VAL A 1 95 ? 1.482 3.885 -2.400 1.00 96.81 95 VAL A N 1
ATOM 716 C CA . VAL A 1 95 ? 0.792 3.832 -3.694 1.00 96.81 95 VAL A CA 1
ATOM 717 C C . VAL A 1 95 ? -0.605 3.202 -3.546 1.00 96.81 95 VAL A C 1
ATOM 719 O O . VAL A 1 95 ? -0.892 2.154 -4.132 1.00 96.81 95 VAL A O 1
ATOM 722 N N . PRO A 1 96 ? -1.503 3.803 -2.741 1.00 92.62 96 PRO A N 1
ATOM 723 C CA . PRO A 1 96 ? -2.764 3.173 -2.328 1.00 92.62 96 PRO A CA 1
ATOM 724 C C . PRO A 1 96 ? -3.738 2.894 -3.485 1.00 92.62 96 PRO A C 1
ATOM 726 O O . PRO A 1 96 ? -4.590 2.011 -3.370 1.00 92.62 96 PRO A O 1
ATOM 729 N N . SER A 1 97 ? -3.600 3.623 -4.592 1.00 92.75 97 SER A N 1
ATOM 730 C CA . SER A 1 97 ? -4.374 3.512 -5.835 1.00 92.75 97 SER A CA 1
ATOM 731 C C . SER A 1 97 ? -3.653 2.723 -6.937 1.00 92.75 97 SER A C 1
ATOM 733 O O . SER A 1 97 ? -4.223 2.490 -8.005 1.00 92.75 97 SER A O 1
ATOM 735 N N . ALA A 1 98 ? -2.420 2.262 -6.703 1.00 96.19 98 ALA A N 1
ATOM 736 C CA . ALA A 1 98 ? -1.691 1.496 -7.703 1.00 96.19 98 ALA A CA 1
ATOM 737 C C . ALA A 1 98 ? -2.068 0.014 -7.675 1.00 96.19 98 ALA A C 1
ATOM 739 O O . ALA A 1 98 ? -2.212 -0.624 -6.627 1.00 96.19 98 ALA A O 1
ATOM 740 N N . ARG A 1 99 ? -2.163 -0.568 -8.866 1.00 96.00 99 ARG A N 1
ATOM 741 C CA . ARG A 1 99 ? -2.311 -2.006 -9.088 1.00 96.00 99 ARG A CA 1
ATOM 742 C C . ARG A 1 99 ? -0.991 -2.592 -9.554 1.00 96.00 99 ARG A C 1
ATOM 744 O O . ARG A 1 99 ? -0.356 -2.015 -10.428 1.00 96.00 99 ARG A O 1
ATOM 751 N N . ARG A 1 100 ? -0.646 -3.779 -9.051 1.00 95.62 100 ARG A N 1
ATOM 752 C CA . ARG A 1 100 ? 0.497 -4.566 -9.534 1.00 95.62 100 ARG A CA 1
ATOM 753 C C . ARG A 1 100 ? 0.072 -5.567 -10.603 1.00 95.62 100 ARG A C 1
ATOM 755 O O . ARG A 1 100 ? -0.909 -6.292 -10.421 1.00 95.62 100 ARG A O 1
ATOM 762 N N . LEU A 1 101 ? 0.837 -5.648 -11.682 1.00 94.12 101 LEU A N 1
ATOM 763 C CA . LEU A 1 101 ? 0.724 -6.648 -12.736 1.00 94.12 101 LEU A CA 1
ATOM 764 C C . LEU A 1 101 ? 2.106 -7.238 -12.991 1.00 94.12 101 LEU A C 1
ATOM 766 O O . LEU A 1 101 ? 3.085 -6.508 -13.040 1.00 94.12 101 LEU A O 1
ATOM 770 N N . LYS A 1 102 ? 2.176 -8.552 -13.206 1.00 92.38 102 LYS A N 1
ATOM 771 C CA . LYS A 1 102 ? 3.374 -9.181 -13.763 1.00 92.38 102 LYS A CA 1
ATOM 772 C C . LYS A 1 102 ? 3.122 -9.461 -15.232 1.00 92.38 102 LYS A C 1
ATOM 774 O O . LYS A 1 102 ? 2.257 -10.275 -15.568 1.00 92.38 102 LYS A O 1
ATOM 779 N N . LEU A 1 103 ? 3.850 -8.769 -16.093 1.00 89.81 103 LEU A N 1
ATOM 780 C CA . LEU A 1 103 ? 3.840 -9.009 -17.525 1.00 89.81 103 LEU A CA 1
ATOM 781 C C . LEU A 1 103 ? 5.009 -9.922 -17.882 1.00 89.81 103 LEU A C 1
ATOM 783 O O . LEU A 1 103 ? 6.047 -9.953 -17.221 1.00 89.81 103 LEU A O 1
ATOM 787 N N . ARG A 1 104 ? 4.816 -10.718 -18.928 1.00 83.94 104 ARG A N 1
ATOM 788 C CA . ARG A 1 104 ? 5.883 -11.521 -19.513 1.00 83.94 104 ARG A CA 1
ATOM 789 C C . ARG A 1 104 ? 6.092 -11.026 -20.929 1.00 83.94 104 ARG A C 1
ATOM 791 O O . ARG A 1 104 ? 5.208 -11.216 -21.764 1.00 83.94 104 ARG A O 1
ATOM 798 N N . HIS A 1 105 ? 7.234 -10.399 -21.161 1.00 72.25 105 HIS A N 1
ATOM 799 C CA . HIS A 1 105 ? 7.730 -10.095 -22.492 1.00 72.25 105 HIS A CA 1
ATOM 800 C C . HIS A 1 105 ? 8.745 -11.181 -22.876 1.00 72.25 105 HIS A C 1
ATOM 802 O O . HIS A 1 105 ? 9.301 -11.822 -21.992 1.00 72.25 105 HIS A O 1
ATOM 808 N N . ASP A 1 106 ? 8.937 -11.457 -24.168 1.00 70.12 106 ASP A N 1
ATOM 809 C CA . ASP A 1 106 ? 9.604 -12.668 -24.688 1.00 70.12 106 ASP A CA 1
ATOM 810 C C . ASP A 1 106 ? 10.791 -13.197 -23.855 1.00 70.12 106 ASP A C 1
ATOM 812 O O . ASP A 1 106 ? 10.875 -14.403 -23.608 1.00 70.12 106 ASP A O 1
ATOM 816 N N . GLN A 1 107 ? 11.688 -12.302 -23.423 1.00 68.44 107 GLN A N 1
ATOM 817 C CA . GLN A 1 107 ? 12.946 -12.631 -22.746 1.00 68.44 107 GLN A CA 1
ATOM 818 C C . GLN A 1 107 ? 13.029 -12.174 -21.282 1.00 68.44 107 GLN A C 1
ATOM 820 O O . GLN A 1 107 ? 13.953 -12.596 -20.590 1.00 68.44 107 GLN A O 1
ATOM 825 N N . HIS A 1 108 ? 12.080 -11.373 -20.785 1.00 72.88 108 HIS A N 1
ATOM 826 C CA . HIS A 1 108 ? 12.143 -10.800 -19.438 1.00 72.88 108 HIS A CA 1
ATOM 827 C C . HIS A 1 108 ? 10.762 -10.647 -18.787 1.00 72.88 108 HIS A C 1
ATOM 829 O O . HIS A 1 108 ? 9.722 -10.514 -19.441 1.00 72.88 108 HIS A O 1
ATOM 835 N N . HIS A 1 109 ? 10.750 -10.711 -17.458 1.00 85.44 109 HIS A N 1
ATOM 836 C CA . HIS A 1 109 ? 9.572 -10.403 -16.658 1.00 85.44 109 HIS A CA 1
ATOM 837 C C . HIS A 1 109 ? 9.548 -8.908 -16.354 1.00 85.44 109 HIS A C 1
ATOM 839 O O . HIS A 1 109 ? 10.568 -8.345 -15.972 1.00 85.44 109 HIS A O 1
ATOM 845 N N . GLU A 1 110 ? 8.376 -8.295 -16.505 1.00 90.81 110 GLU A N 1
ATOM 846 C CA . GLU A 1 110 ? 8.147 -6.912 -16.102 1.00 90.81 110 GLU A CA 1
ATOM 847 C C . GLU A 1 110 ? 7.188 -6.870 -14.916 1.00 90.81 110 GLU A C 1
ATOM 849 O O . GLU A 1 110 ? 6.089 -7.435 -14.969 1.00 90.81 110 GLU A O 1
ATOM 854 N N . ASP A 1 111 ? 7.604 -6.193 -13.852 1.00 95.44 111 ASP A N 1
ATOM 855 C CA . ASP A 1 111 ? 6.743 -5.838 -12.734 1.00 95.44 111 ASP A CA 1
ATOM 856 C C . ASP A 1 111 ? 6.192 -4.435 -12.958 1.00 95.44 111 ASP A C 1
ATOM 858 O O . ASP A 1 111 ? 6.940 -3.475 -13.117 1.00 95.44 111 ASP A O 1
ATOM 862 N N . LEU A 1 112 ? 4.874 -4.319 -13.039 1.00 96.50 112 LEU A N 1
ATOM 863 C CA . LEU A 1 112 ? 4.209 -3.102 -13.466 1.00 96.50 112 LEU A CA 1
ATOM 864 C C . LEU A 1 112 ? 3.270 -2.606 -12.373 1.00 96.50 112 LEU A C 1
ATOM 866 O O . LEU A 1 112 ? 2.314 -3.294 -12.009 1.00 96.50 112 LEU A O 1
ATOM 870 N N . LEU A 1 113 ? 3.514 -1.389 -11.896 1.00 97.75 113 LEU A N 1
ATOM 871 C CA . LEU A 1 113 ? 2.577 -0.619 -11.088 1.00 97.75 113 LEU A CA 1
ATOM 872 C C . LEU A 1 113 ? 1.813 0.355 -11.983 1.00 97.75 113 LEU A C 1
ATOM 874 O O . LEU A 1 113 ? 2.423 1.062 -12.781 1.00 97.75 113 LEU A O 1
ATOM 878 N N . ILE A 1 114 ? 0.488 0.404 -11.844 1.00 97.31 114 ILE A N 1
ATOM 879 C CA . ILE A 1 114 ? -0.378 1.325 -12.595 1.00 97.31 114 ILE A CA 1
ATOM 880 C C . ILE A 1 114 ? -1.377 1.972 -11.654 1.00 97.31 114 ILE A C 1
ATOM 882 O O . ILE A 1 114 ? -2.145 1.265 -10.996 1.00 97.31 114 ILE A O 1
ATOM 886 N N . ASP A 1 115 ? -1.421 3.296 -11.671 1.00 96.06 115 ASP A N 1
ATOM 887 C CA . A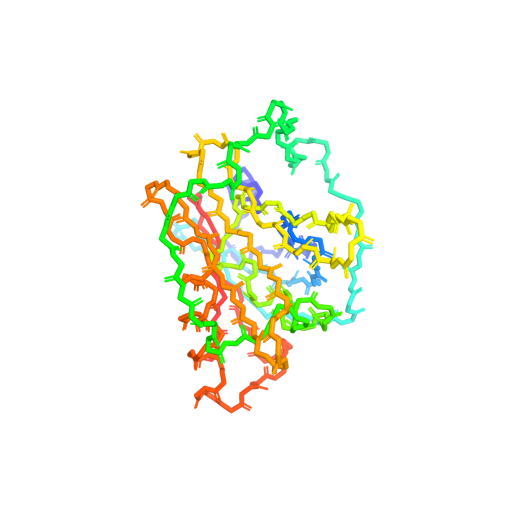SP A 1 115 ? -2.551 4.070 -11.181 1.00 96.06 115 ASP A CA 1
ATOM 888 C C . ASP A 1 115 ? -3.442 4.438 -12.375 1.00 96.06 115 ASP A C 1
ATOM 890 O O . ASP A 1 115 ? -3.046 5.176 -13.277 1.00 96.06 115 ASP A O 1
ATOM 894 N N . VAL A 1 116 ? -4.648 3.873 -12.409 1.00 92.81 116 VAL A N 1
ATOM 895 C CA . VAL A 1 116 ? -5.596 4.093 -13.513 1.00 92.81 116 VAL A CA 1
ATOM 896 C C . VAL A 1 116 ? -6.177 5.506 -13.474 1.00 92.81 116 VAL A C 1
ATOM 898 O O . VAL A 1 116 ? -6.475 6.067 -14.528 1.00 92.81 116 VAL A O 1
ATOM 901 N N . ASP A 1 117 ? -6.346 6.072 -12.280 1.00 90.94 117 ASP A N 1
ATOM 902 C CA . ASP A 1 117 ? -7.021 7.352 -12.094 1.00 90.94 117 ASP A CA 1
ATOM 903 C C . ASP A 1 117 ? -6.087 8.513 -12.454 1.00 90.94 117 ASP A C 1
ATOM 905 O O . ASP A 1 117 ? -6.511 9.451 -13.135 1.00 90.94 117 ASP A O 1
ATOM 909 N N . SER A 1 118 ? -4.811 8.441 -12.053 1.00 93.31 118 SER A N 1
ATOM 910 C CA . SER A 1 118 ? -3.811 9.457 -12.416 1.00 93.31 118 SER A CA 1
ATOM 911 C C . SER A 1 118 ? -3.138 9.197 -13.769 1.00 93.31 118 SER A C 1
ATOM 913 O O . SER A 1 118 ? -2.597 10.121 -14.384 1.00 93.31 118 SER A O 1
ATOM 915 N N . GLY A 1 119 ? -3.195 7.956 -14.264 1.00 93.56 119 GLY A N 1
ATOM 916 C CA . GLY A 1 119 ? -2.501 7.520 -15.475 1.00 93.56 119 GLY A CA 1
ATOM 917 C C . GLY A 1 119 ? -1.001 7.289 -15.276 1.00 93.56 119 GLY A C 1
ATOM 918 O O . GLY A 1 119 ? -0.296 7.053 -16.259 1.00 93.56 119 GLY A O 1
ATOM 919 N N . SER A 1 120 ? -0.509 7.358 -14.036 1.00 97.06 120 SER A N 1
ATOM 920 C CA . SER A 1 120 ? 0.875 7.039 -13.697 1.00 97.06 120 SER A CA 1
ATOM 921 C C . SER A 1 120 ? 1.179 5.553 -13.825 1.00 97.06 120 SER A C 1
ATOM 923 O O . SER A 1 120 ? 0.351 4.694 -13.505 1.00 97.06 120 SER A O 1
ATOM 925 N N . PHE A 1 121 ? 2.412 5.240 -14.215 1.00 97.94 121 PHE A N 1
ATOM 926 C CA . PHE A 1 121 ? 2.917 3.873 -14.176 1.00 97.94 121 PHE A CA 1
ATOM 927 C C . PHE A 1 121 ? 4.394 3.804 -13.799 1.00 97.94 121 PHE A C 1
ATOM 929 O O . PHE A 1 121 ? 5.145 4.754 -14.008 1.00 97.94 121 PHE A O 1
ATOM 936 N N . ALA A 1 122 ? 4.808 2.637 -13.307 1.00 98.12 122 ALA A N 1
ATOM 937 C CA . ALA A 1 122 ? 6.205 2.246 -13.181 1.00 98.12 122 ALA A CA 1
ATOM 938 C C . ALA A 1 122 ? 6.378 0.796 -13.649 1.00 98.12 122 ALA A C 1
ATOM 940 O O . ALA A 1 122 ? 5.752 -0.106 -13.095 1.00 98.12 122 ALA A O 1
ATOM 941 N N . ALA A 1 123 ? 7.198 0.587 -14.675 1.00 96.94 123 ALA A N 1
ATOM 942 C CA . ALA A 1 123 ? 7.560 -0.707 -15.235 1.00 96.94 123 ALA A CA 1
ATOM 943 C C . ALA A 1 123 ? 8.993 -1.052 -14.823 1.00 96.94 123 ALA A C 1
ATOM 945 O O . ALA A 1 123 ? 9.922 -0.292 -15.096 1.00 96.94 123 ALA A O 1
ATOM 946 N N . LEU A 1 124 ? 9.163 -2.194 -14.170 1.00 96.81 124 LEU A N 1
ATOM 947 C CA . LEU A 1 124 ? 10.431 -2.672 -13.647 1.00 96.81 124 LEU A CA 1
ATOM 948 C C . LEU A 1 124 ? 10.841 -3.951 -14.349 1.00 96.81 124 LEU A C 1
ATOM 950 O O . LEU A 1 124 ? 10.038 -4.874 -14.460 1.00 96.81 124 LEU A O 1
ATOM 954 N N . HIS A 1 125 ? 12.092 -4.026 -14.775 1.00 94.50 125 HIS A N 1
ATOM 955 C CA . HIS A 1 125 ? 12.681 -5.241 -15.323 1.00 94.50 125 HIS A CA 1
ATOM 956 C C . HIS A 1 125 ? 14.121 -5.392 -14.853 1.00 94.50 125 HIS A C 1
ATOM 958 O O . HIS A 1 125 ? 14.761 -4.426 -14.445 1.00 94.50 125 HIS A O 1
ATOM 964 N N . GLU A 1 126 ? 14.619 -6.619 -14.916 1.00 93.44 126 GLU A N 1
ATOM 965 C CA . GLU A 1 126 ? 16.016 -6.925 -14.645 1.00 93.44 126 GLU A CA 1
ATOM 966 C C . GLU A 1 126 ? 16.836 -6.807 -15.941 1.00 93.44 126 GLU A C 1
ATOM 968 O O . GLU A 1 126 ? 16.473 -7.387 -16.968 1.00 93.44 126 GLU A O 1
ATOM 973 N N . GLU A 1 127 ? 17.949 -6.079 -15.884 1.00 91.69 127 GLU A N 1
ATOM 974 C CA . GLU A 1 127 ? 18.951 -5.948 -16.942 1.00 91.69 127 GLU A CA 1
ATOM 975 C C . GLU A 1 127 ? 20.347 -6.126 -16.322 1.00 91.69 127 GLU A C 1
ATOM 977 O O . GLU A 1 127 ? 20.714 -5.429 -15.380 1.00 91.69 127 GLU A O 1
ATOM 982 N N . ASP A 1 128 ? 21.117 -7.105 -16.810 1.00 90.88 128 ASP A N 1
ATOM 983 C CA . ASP A 1 128 ? 22.486 -7.404 -16.352 1.00 90.88 128 ASP A CA 1
ATOM 984 C C . ASP A 1 128 ? 22.660 -7.558 -14.819 1.00 90.88 128 ASP A C 1
ATOM 986 O O . ASP A 1 128 ? 23.725 -7.281 -14.267 1.00 90.88 128 ASP A O 1
ATOM 990 N N . GLY A 1 129 ? 21.629 -8.055 -14.123 1.00 89.88 129 GLY A N 1
ATOM 991 C CA . GLY A 1 129 ? 21.632 -8.260 -12.668 1.00 89.88 129 GLY A CA 1
ATOM 992 C C . GLY A 1 129 ? 21.273 -7.018 -11.846 1.00 89.88 129 GLY A C 1
ATOM 993 O O . GLY A 1 129 ? 21.416 -7.042 -10.625 1.00 89.88 129 GLY A O 1
ATOM 994 N N . HIS A 1 130 ? 20.815 -5.953 -12.504 1.00 93.19 130 HIS A N 1
ATOM 995 C CA . HIS A 1 130 ? 20.299 -4.734 -11.890 1.00 93.19 130 HIS A CA 1
ATOM 996 C C . HIS A 1 130 ? 18.824 -4.558 -12.248 1.00 93.19 130 HIS A C 1
ATOM 998 O O . HIS A 1 130 ? 18.390 -4.931 -13.338 1.00 93.19 130 HIS A O 1
ATOM 1004 N N . TRP A 1 131 ? 18.044 -3.953 -11.356 1.00 95.56 131 TRP A N 1
ATOM 1005 C CA . TRP A 1 131 ? 16.674 -3.568 -11.677 1.00 95.56 131 TRP A CA 1
ATOM 1006 C C . TRP A 1 131 ? 16.644 -2.181 -12.303 1.00 95.56 131 TRP A C 1
ATOM 1008 O O . TRP A 1 131 ? 17.142 -1.213 -11.731 1.00 95.56 131 TRP A O 1
ATOM 1018 N N . ILE A 1 132 ? 16.017 -2.076 -13.469 1.00 96.75 132 ILE A N 1
ATOM 1019 C CA . ILE A 1 132 ? 15.748 -0.813 -14.146 1.00 96.75 132 ILE A CA 1
ATOM 1020 C C . ILE A 1 132 ? 14.266 -0.507 -14.000 1.00 96.75 132 ILE A C 1
ATOM 1022 O O . ILE A 1 132 ? 13.410 -1.338 -14.314 1.00 96.75 132 ILE A O 1
ATOM 1026 N N . VAL A 1 133 ? 13.961 0.705 -13.540 1.00 97.81 133 VAL A N 1
ATOM 1027 C CA . VAL A 1 133 ? 12.599 1.231 -13.507 1.00 97.81 133 VAL A CA 1
ATOM 1028 C C . VAL A 1 133 ? 12.422 2.294 -14.580 1.00 97.81 133 VAL A C 1
ATOM 1030 O O . VAL A 1 133 ? 13.181 3.263 -14.655 1.00 97.81 133 VAL A O 1
ATOM 1033 N N . ARG A 1 134 ? 11.372 2.128 -15.385 1.00 97.56 134 ARG A N 1
ATOM 1034 C CA . ARG A 1 134 ? 10.838 3.141 -16.294 1.00 97.56 134 ARG A CA 1
ATOM 1035 C C . ARG A 1 134 ? 9.491 3.619 -15.775 1.00 97.56 134 ARG A C 1
ATOM 1037 O O . ARG A 1 134 ? 8.603 2.807 -15.541 1.00 97.56 134 ARG A O 1
ATOM 1044 N N . GLN A 1 135 ? 9.309 4.923 -15.629 1.00 98.00 135 GLN A N 1
ATOM 1045 C CA . GLN A 1 135 ? 8.055 5.488 -15.122 1.00 98.00 135 GLN A CA 1
ATOM 1046 C C . GLN A 1 135 ? 7.687 6.800 -15.818 1.00 98.00 135 GLN A C 1
ATOM 1048 O O . GLN A 1 135 ? 8.564 7.583 -16.196 1.00 98.00 135 GLN A O 1
ATOM 1053 N N . ASP A 1 136 ? 6.386 7.031 -15.982 1.00 97.88 136 ASP A N 1
ATOM 1054 C CA . ASP A 1 136 ? 5.784 8.245 -16.550 1.00 97.88 136 ASP A CA 1
ATOM 1055 C C . ASP A 1 136 ? 4.499 8.577 -15.772 1.00 97.88 136 ASP A C 1
ATOM 1057 O O . ASP A 1 136 ? 3.905 7.706 -15.128 1.00 97.88 136 ASP A O 1
ATOM 1061 N N . GLY A 1 137 ? 4.050 9.828 -15.873 1.00 96.31 137 GLY A N 1
ATOM 1062 C CA . GLY A 1 137 ? 2.842 10.330 -15.211 1.00 96.31 137 GLY A CA 1
ATOM 1063 C C . GLY A 1 137 ? 3.105 11.331 -14.077 1.00 96.31 137 GLY A C 1
ATOM 1064 O O . GLY A 1 137 ? 4.257 11.657 -13.785 1.00 96.31 137 GLY A O 1
ATOM 1065 N N . PRO A 1 138 ? 2.036 11.890 -13.478 1.00 96.19 138 PRO A N 1
ATOM 1066 C CA . PRO A 1 138 ? 2.140 12.909 -12.428 1.00 96.19 138 PRO A CA 1
ATOM 1067 C C . PRO A 1 138 ? 2.764 12.385 -11.126 1.00 96.19 138 PRO A C 1
ATOM 1069 O O . PRO A 1 138 ? 3.438 13.143 -10.431 1.00 96.19 138 PRO A O 1
ATOM 1072 N N . ASP A 1 139 ? 2.565 11.102 -10.829 1.00 96.69 139 ASP A N 1
ATOM 1073 C CA . ASP A 1 139 ? 3.079 10.420 -9.644 1.00 96.69 139 ASP A CA 1
ATOM 1074 C C . ASP A 1 139 ? 4.172 9.417 -10.039 1.00 96.69 139 ASP A C 1
ATOM 1076 O O . ASP A 1 139 ? 3.933 8.512 -10.843 1.00 96.69 139 ASP A O 1
ATOM 1080 N N . LEU A 1 140 ? 5.365 9.552 -9.455 1.00 97.81 140 LEU A N 1
ATOM 1081 C CA . LEU A 1 140 ? 6.475 8.611 -9.631 1.00 97.81 140 LEU A CA 1
ATOM 1082 C C . LEU A 1 140 ? 6.286 7.430 -8.670 1.00 97.81 140 LEU A C 1
ATOM 1084 O O . LEU A 1 140 ? 6.787 7.433 -7.545 1.00 97.81 140 LEU A O 1
ATOM 1088 N N . LEU A 1 141 ? 5.485 6.447 -9.093 1.00 98.38 141 LEU A N 1
ATOM 1089 C CA . LEU A 1 141 ? 4.993 5.376 -8.215 1.00 98.38 141 LEU A CA 1
ATOM 1090 C C . LEU A 1 141 ? 6.123 4.579 -7.554 1.00 98.38 141 LEU A C 1
ATOM 1092 O O . LEU A 1 141 ? 6.035 4.273 -6.365 1.00 98.38 141 LEU A O 1
ATOM 1096 N N . TRP A 1 142 ? 7.181 4.241 -8.298 1.00 98.56 142 TRP A N 1
ATOM 1097 C CA . TRP A 1 142 ? 8.280 3.460 -7.728 1.00 98.56 142 TRP A CA 1
ATOM 1098 C C . TRP A 1 142 ? 9.172 4.297 -6.813 1.00 98.56 142 TRP A C 1
ATOM 1100 O O . TRP A 1 142 ? 9.594 3.799 -5.775 1.00 98.56 142 TRP A O 1
ATOM 1110 N N . ASP A 1 143 ? 9.385 5.580 -7.125 1.00 98.62 143 ASP A N 1
ATOM 1111 C CA . ASP A 1 143 ? 10.084 6.504 -6.218 1.00 98.62 143 ASP A CA 1
ATOM 1112 C C . ASP A 1 143 ? 9.354 6.589 -4.872 1.00 98.62 143 ASP A C 1
ATOM 1114 O O . ASP A 1 143 ? 9.986 6.507 -3.821 1.00 98.62 143 ASP A O 1
ATOM 1118 N N . ALA A 1 144 ? 8.020 6.683 -4.890 1.00 98.50 144 ALA A N 1
ATOM 1119 C CA . ALA A 1 144 ? 7.216 6.702 -3.670 1.00 98.50 144 ALA A CA 1
ATOM 1120 C C . ALA A 1 144 ? 7.357 5.395 -2.866 1.00 98.50 144 ALA A C 1
ATOM 1122 O O . ALA A 1 144 ? 7.487 5.434 -1.638 1.00 98.50 144 ALA A O 1
ATOM 1123 N N . VAL A 1 145 ? 7.365 4.239 -3.546 1.00 98.62 145 VAL A N 1
ATOM 1124 C CA . VAL A 1 145 ? 7.615 2.930 -2.917 1.00 98.62 145 VAL A CA 1
ATOM 1125 C C . VAL A 1 145 ? 9.009 2.883 -2.292 1.00 98.62 145 VAL A C 1
ATOM 1127 O O . VAL A 1 145 ? 9.126 2.546 -1.112 1.00 98.62 145 VAL A O 1
ATOM 1130 N N . GLU A 1 146 ? 10.052 3.257 -3.035 1.00 98.69 146 GLU A N 1
ATOM 1131 C CA . GLU A 1 146 ? 11.436 3.271 -2.551 1.00 98.69 146 GLU A CA 1
ATOM 1132 C C . GLU A 1 146 ? 11.622 4.208 -1.358 1.00 98.69 146 GLU A C 1
ATOM 1134 O O . GLU A 1 146 ? 12.259 3.837 -0.373 1.00 98.69 146 GLU A O 1
ATOM 1139 N N . GLU A 1 147 ? 11.027 5.400 -1.399 1.00 98.50 147 GLU A N 1
ATOM 1140 C CA . GLU A 1 147 ? 11.096 6.367 -0.306 1.00 98.50 147 GLU A CA 1
ATOM 1141 C C . GLU A 1 147 ? 10.421 5.823 0.963 1.00 98.50 147 GLU A C 1
ATOM 1143 O O . GLU A 1 147 ? 10.958 5.932 2.072 1.00 98.50 147 GLU A O 1
ATOM 1148 N N . HIS A 1 148 ? 9.242 5.212 0.815 1.00 98.19 148 HIS A N 1
ATOM 1149 C CA . HIS A 1 148 ? 8.480 4.673 1.938 1.00 98.19 148 HIS A CA 1
ATOM 1150 C C . HIS A 1 148 ? 9.158 3.450 2.562 1.00 98.19 148 HIS A C 1
ATOM 1152 O O . HIS A 1 148 ? 9.342 3.403 3.783 1.00 98.19 148 HIS A O 1
ATOM 1158 N N . LEU A 1 149 ? 9.592 2.496 1.733 1.00 98.19 149 LEU A N 1
ATOM 1159 C CA . LEU A 1 149 ? 10.349 1.330 2.184 1.00 98.19 149 LEU A CA 1
ATOM 1160 C C . LEU A 1 149 ? 11.710 1.734 2.753 1.00 98.19 149 LEU A C 1
ATOM 1162 O O . LEU A 1 149 ? 12.125 1.195 3.773 1.00 98.19 149 LEU A O 1
ATOM 1166 N N . GLY A 1 150 ? 12.373 2.741 2.184 1.00 98.19 150 GLY A N 1
ATOM 1167 C CA . GLY A 1 150 ? 13.617 3.298 2.713 1.00 98.19 150 GLY A CA 1
ATOM 1168 C C . GLY A 1 150 ? 13.470 3.829 4.142 1.00 98.19 150 GLY A C 1
ATOM 1169 O O . GLY A 1 150 ? 14.329 3.568 4.992 1.00 98.19 150 GLY A O 1
ATOM 1170 N N . ARG A 1 151 ? 12.354 4.507 4.459 1.00 98.00 151 ARG A N 1
ATOM 1171 C CA . ARG A 1 151 ? 12.039 4.921 5.843 1.00 98.00 151 ARG A CA 1
ATOM 1172 C C . ARG A 1 151 ? 11.816 3.729 6.770 1.00 98.00 151 ARG A C 1
ATOM 1174 O O . ARG A 1 151 ? 12.276 3.760 7.911 1.00 98.00 151 ARG A O 1
ATOM 1181 N N . TRP A 1 152 ? 11.131 2.693 6.296 1.00 97.75 152 TRP A N 1
ATOM 1182 C CA . TRP A 1 152 ? 10.875 1.481 7.077 1.00 97.75 152 TRP A CA 1
ATOM 1183 C C . TRP A 1 152 ? 12.164 0.695 7.356 1.00 97.75 152 TRP A C 1
ATOM 1185 O O . TRP A 1 152 ? 12.436 0.337 8.502 1.00 97.75 152 TRP A O 1
ATOM 1195 N N . HIS A 1 153 ? 13.027 0.540 6.349 1.00 97.38 153 HIS A N 1
ATOM 1196 C CA . HIS A 1 153 ? 14.357 -0.055 6.492 1.00 97.38 153 HIS A CA 1
ATOM 1197 C C . HIS A 1 153 ? 15.247 0.747 7.448 1.00 97.38 153 HIS A C 1
ATOM 1199 O O . HIS A 1 153 ? 15.901 0.172 8.316 1.00 97.38 153 HIS A O 1
ATOM 1205 N N . THR A 1 154 ? 15.233 2.083 7.357 1.00 97.62 154 THR A N 1
ATOM 1206 C CA . THR A 1 154 ? 15.993 2.959 8.271 1.00 97.62 154 THR A CA 1
ATOM 1207 C C . THR A 1 154 ? 15.530 2.817 9.724 1.00 97.62 154 THR A C 1
ATOM 1209 O O . THR A 1 154 ? 16.339 2.928 10.644 1.00 97.62 154 THR A O 1
ATOM 1212 N N . ALA A 1 155 ? 14.247 2.522 9.947 1.00 97.12 155 ALA A N 1
ATOM 1213 C CA . ALA A 1 155 ? 13.700 2.223 11.269 1.00 97.12 155 ALA A CA 1
ATOM 1214 C C . ALA A 1 155 ? 14.021 0.799 11.770 1.00 97.12 155 ALA A C 1
ATOM 1216 O O . ALA A 1 155 ? 13.583 0.420 12.855 1.00 97.12 155 ALA A O 1
ATOM 1217 N N . GLY A 1 156 ? 14.795 0.013 11.014 1.00 97.44 156 GLY A N 1
ATOM 1218 C CA . GLY A 1 156 ? 15.202 -1.344 11.378 1.00 97.44 156 GLY A CA 1
ATOM 1219 C C . GLY A 1 156 ? 14.228 -2.435 10.936 1.00 97.44 156 GLY A C 1
ATOM 1220 O O . GLY A 1 156 ? 14.264 -3.523 11.506 1.00 97.44 156 GLY A O 1
ATOM 1221 N N . THR A 1 157 ? 13.369 -2.153 9.950 1.00 96.75 157 THR A N 1
ATOM 1222 C CA . THR A 1 157 ? 12.402 -3.113 9.390 1.00 96.75 157 THR A CA 1
ATOM 1223 C C . THR A 1 157 ? 11.511 -3.740 10.477 1.00 96.75 157 THR A C 1
ATOM 1225 O O . THR A 1 157 ? 11.455 -4.967 10.609 1.00 96.75 157 THR A O 1
ATOM 1228 N N . PRO A 1 158 ? 10.850 -2.921 11.324 1.00 96.00 158 PRO A N 1
ATOM 1229 C CA . PRO A 1 158 ? 9.994 -3.435 12.385 1.00 96.00 158 PRO A CA 1
ATOM 1230 C C . PRO A 1 158 ? 8.900 -4.334 11.807 1.00 96.00 158 PRO A C 1
ATOM 1232 O O . PRO A 1 158 ? 8.352 -4.060 10.736 1.00 96.00 158 PRO A O 1
ATOM 1235 N N . ALA A 1 159 ? 8.573 -5.403 12.535 1.00 95.12 159 ALA A N 1
ATOM 1236 C CA . ALA A 1 159 ? 7.510 -6.321 12.144 1.00 95.12 159 ALA A CA 1
ATOM 1237 C C . ALA A 1 159 ? 6.180 -5.566 12.001 1.00 95.12 159 ALA A C 1
ATOM 1239 O O . ALA A 1 159 ? 5.918 -4.619 12.746 1.00 95.12 159 ALA A O 1
ATOM 1240 N N . VAL A 1 160 ? 5.320 -5.985 11.070 1.00 94.31 160 VAL A N 1
ATOM 1241 C CA . VAL A 1 160 ? 4.075 -5.257 10.776 1.00 94.31 160 VAL A CA 1
ATOM 1242 C C . VAL A 1 160 ? 3.160 -5.153 11.996 1.00 94.31 160 VAL A C 1
ATOM 1244 O O . VAL A 1 160 ? 2.475 -4.152 12.139 1.00 94.31 160 VAL A O 1
ATOM 1247 N N . GLU A 1 161 ? 3.207 -6.112 12.924 1.00 94.94 161 GLU A N 1
ATOM 1248 C CA . GLU A 1 161 ? 2.468 -6.113 14.196 1.00 94.94 161 GLU A CA 1
ATOM 1249 C C . GLU A 1 161 ? 2.910 -5.017 15.175 1.00 94.94 161 GLU A C 1
ATOM 1251 O O . GLU A 1 161 ? 2.188 -4.690 16.118 1.00 94.94 161 GLU A O 1
ATOM 1256 N N . GLN A 1 162 ? 4.105 -4.456 14.981 1.00 95.06 162 GLN A N 1
ATOM 1257 C CA . GLN A 1 162 ? 4.589 -3.305 15.745 1.00 95.06 162 GLN A CA 1
ATOM 1258 C C . GLN A 1 162 ? 4.047 -1.989 15.180 1.00 95.06 162 GLN A C 1
ATOM 1260 O O . GLN A 1 162 ? 4.113 -0.961 15.854 1.00 95.06 162 GLN A O 1
ATOM 1265 N N . ALA A 1 163 ? 3.480 -2.015 13.970 1.00 96.19 163 ALA A N 1
ATOM 1266 C CA . ALA A 1 163 ? 2.934 -0.836 13.334 1.00 96.19 163 ALA A CA 1
ATOM 1267 C C . ALA A 1 163 ? 1.546 -0.471 13.881 1.00 96.19 163 ALA A C 1
ATOM 1269 O O . ALA A 1 163 ? 0.721 -1.310 14.264 1.00 96.19 163 ALA A O 1
ATOM 1270 N N . THR A 1 164 ? 1.269 0.827 13.858 1.00 97.56 164 THR A N 1
ATOM 1271 C CA . THR A 1 164 ? -0.036 1.414 14.147 1.00 97.56 164 THR A CA 1
ATOM 1272 C C . THR A 1 164 ? -0.632 1.957 12.861 1.00 97.56 164 THR A C 1
ATOM 1274 O O . THR A 1 164 ? 0.001 2.734 12.147 1.00 97.56 164 THR A O 1
ATOM 1277 N N . ILE A 1 165 ? -1.878 1.586 12.585 1.00 97.75 165 ILE A N 1
ATOM 1278 C CA . ILE A 1 165 ? -2.664 2.233 11.543 1.00 97.75 165 ILE A CA 1
ATOM 1279 C C . ILE A 1 165 ? -3.357 3.452 12.127 1.00 97.75 165 ILE A C 1
ATOM 1281 O O . ILE A 1 165 ? -3.954 3.381 13.202 1.00 97.75 165 ILE A O 1
ATOM 1285 N N . HIS A 1 166 ? -3.332 4.541 11.370 1.00 97.88 166 HIS A N 1
ATOM 1286 C CA . HIS A 1 166 ? -4.176 5.705 11.568 1.00 97.88 166 HIS A CA 1
ATOM 1287 C C . HIS A 1 166 ? -5.122 5.847 10.370 1.00 97.88 166 HIS A C 1
ATOM 1289 O O . HIS A 1 166 ? -4.704 5.736 9.219 1.00 97.88 166 HIS A O 1
ATOM 1295 N N . ALA A 1 167 ? -6.408 6.046 10.632 1.00 97.19 167 ALA A N 1
ATOM 1296 C CA . ALA A 1 167 ? -7.452 6.169 9.628 1.00 97.19 167 ALA A CA 1
ATOM 1297 C C . ALA A 1 167 ? -8.214 7.479 9.822 1.00 97.19 167 ALA A C 1
ATOM 1299 O O . ALA A 1 167 ? -8.682 7.782 10.920 1.00 97.19 167 ALA A O 1
ATOM 1300 N N . THR A 1 168 ? -8.377 8.216 8.731 1.00 96.31 168 THR A N 1
ATOM 1301 C CA . THR A 1 168 ? -9.193 9.430 8.647 1.00 96.31 168 THR A CA 1
ATOM 1302 C C . THR A 1 168 ? -10.280 9.235 7.586 1.00 96.31 168 THR A C 1
ATOM 1304 O O . THR A 1 168 ? -10.261 8.229 6.862 1.00 96.31 168 THR A O 1
ATOM 1307 N N . PRO A 1 169 ? -11.240 10.166 7.457 1.00 93.62 169 PRO A N 1
ATOM 1308 C CA . PRO A 1 169 ? -12.187 10.142 6.345 1.00 93.62 169 PRO A CA 1
ATOM 1309 C C . PRO A 1 169 ? -11.511 10.174 4.963 1.00 93.62 169 PRO A C 1
ATOM 1311 O O . PRO A 1 169 ? -12.051 9.618 4.008 1.00 93.62 169 PRO A O 1
ATOM 1314 N N . GLU A 1 170 ? -10.326 10.780 4.860 1.00 91.81 170 GLU A N 1
ATOM 1315 C CA . GLU A 1 170 ? -9.579 10.961 3.610 1.00 91.81 170 GLU A CA 1
ATOM 1316 C C . GLU A 1 170 ? -8.694 9.762 3.253 1.00 91.81 170 GLU A C 1
ATOM 1318 O O . GLU A 1 170 ? -8.359 9.576 2.085 1.00 91.81 170 GLU A O 1
ATOM 1323 N N . GLY A 1 171 ? -8.293 8.937 4.225 1.00 91.69 171 GLY A N 1
ATOM 1324 C CA . GLY A 1 171 ? -7.348 7.865 3.938 1.00 91.69 171 GLY A CA 1
ATOM 1325 C C . GLY A 1 171 ? -6.878 7.067 5.142 1.00 91.69 171 GLY A C 1
ATOM 1326 O O . GLY A 1 171 ? -7.479 7.069 6.217 1.00 91.69 171 GLY A O 1
ATOM 1327 N N . GLN A 1 172 ? -5.812 6.302 4.928 1.00 93.94 172 GLN A N 1
ATOM 1328 C CA . GLN A 1 172 ? -5.123 5.561 5.977 1.00 93.94 172 GLN A CA 1
ATOM 1329 C C . GLN A 1 172 ? -3.616 5.750 5.844 1.00 93.94 172 GLN A C 1
ATOM 1331 O O . GLN A 1 172 ? -3.093 5.816 4.734 1.00 93.94 172 GLN A O 1
ATOM 1336 N N . SER A 1 173 ? -2.927 5.760 6.978 1.00 95.81 173 SER A N 1
ATOM 1337 C CA . SER A 1 173 ? -1.473 5.749 7.069 1.00 95.81 173 SER A CA 1
ATOM 1338 C C . SER A 1 173 ? -1.009 4.671 8.043 1.00 95.81 173 SER A C 1
ATOM 1340 O O . SER A 1 173 ? -1.717 4.295 8.981 1.00 95.81 173 SER A O 1
ATOM 1342 N N . ILE A 1 174 ? 0.195 4.168 7.799 1.00 96.88 174 ILE A N 1
ATOM 1343 C CA . ILE A 1 174 ? 0.902 3.233 8.667 1.00 96.88 174 ILE A CA 1
ATOM 1344 C C . ILE A 1 174 ? 2.061 3.965 9.351 1.00 96.88 174 ILE A C 1
ATOM 1346 O O . ILE A 1 174 ? 2.742 4.782 8.730 1.00 96.88 174 ILE A O 1
ATOM 1350 N N . HIS A 1 175 ? 2.256 3.692 10.638 1.00 96.06 175 HIS A N 1
ATOM 1351 C CA . HIS A 1 175 ? 3.300 4.287 11.469 1.00 96.06 175 HIS A CA 1
ATOM 1352 C C . HIS A 1 175 ? 4.030 3.193 12.243 1.00 96.06 175 HIS A C 1
ATOM 1354 O O . HIS A 1 175 ? 3.387 2.258 12.722 1.00 96.06 175 HIS A O 1
ATOM 1360 N N . TRP A 1 176 ? 5.343 3.334 12.394 1.00 93.50 176 TRP A N 1
ATOM 1361 C CA . TRP A 1 176 ? 6.219 2.458 13.170 1.00 93.50 176 TRP A CA 1
ATOM 1362 C C . TRP A 1 176 ? 7.200 3.289 13.997 1.00 93.50 176 TRP A C 1
ATOM 1364 O O . TRP A 1 176 ? 7.475 4.446 13.597 1.00 93.50 176 TRP A O 1
#

Foldseek 3Di:
DALVVLVVADAQGWDWDWDDAQLQFIFTWIWGRHPVSKIKGFTPGDSDGDPDDPVRDADDLPDQPPQVDADKDFAPDAPCLSVDRQLVRQLCLLVRQWHWDWDDDPPWIWTKIARSVQRKIWIWIDDPNTIMIGIDTPDPSRVSSCVRVVVCVVVVVDGRRVWMWMGHNVGIDIDD